Protein AF-A0A3C1WWB1-F1 (afdb_monomer_lite)

Sequence (93 aa):
NEGKLPIVKKYIEVKKVDINATYFAWSPLLMAASKGQFQTLKYLVDHGADINYTHPLTKMNAFHHAAFDGRTDMVKYLASKGADINKKMKGGV

Foldseek 3Di:
DQPCQVVLCCCCVPVVPDQQDDDLQDGQLLVCLLVVNQNNNVVSLVVDHDQARARPQFRDGSLNNNVVVVVVVSNVVSVVSPHPPPGDTDPPD

Secondary structure (DSSP, 8-state):
--TTHHHHHIIIIIT---TT--BTTB-HHHHHHHHT-HHHHHHHHHTT--TT---TTT---HHHHHHHTT-HHHHHHHHHTT--TTPPPTT--

Radius of gyration: 12.65 Å; chains: 1; bounding box: 29×30×31 Å

pLDDT: mean 91.17, std 10.7, range [46.0, 98.44]

Structure (mmCIF, N/CA/C/O backbone):
data_AF-A0A3C1WWB1-F1
#
_entry.id   AF-A0A3C1WWB1-F1
#
loop_
_atom_site.group_PDB
_atom_site.id
_atom_site.type_symbol
_atom_site.label_atom_id
_atom_site.label_alt_id
_atom_site.label_comp_id
_atom_site.label_asym_id
_atom_site.label_entity_id
_atom_site.label_seq_id
_atom_site.pdbx_PDB_ins_code
_atom_site.Cartn_x
_atom_site.Cartn_y
_atom_site.Cartn_z
_atom_site.occupancy
_atom_site.B_iso_or_equiv
_atom_site.auth_seq_id
_atom_site.auth_comp_id
_atom_site.auth_asym_id
_atom_site.auth_atom_id
_atom_site.pdbx_PDB_model_num
ATOM 1 N N . ASN A 1 1 ? 3.237 1.336 20.252 1.00 48.50 1 ASN A N 1
ATOM 2 C CA . ASN A 1 1 ? 3.598 2.681 19.759 1.00 48.50 1 ASN A CA 1
ATOM 3 C C . ASN A 1 1 ? 2.828 2.908 18.461 1.00 48.50 1 ASN A C 1
ATOM 5 O O . ASN A 1 1 ? 3.114 2.225 17.488 1.00 48.50 1 ASN A O 1
ATOM 9 N N . GLU A 1 2 ? 1.784 3.743 18.464 1.00 52.69 2 GLU A N 1
ATOM 10 C CA . GLU A 1 2 ? 0.857 3.921 17.321 1.00 52.69 2 GLU A CA 1
ATOM 11 C C . GLU A 1 2 ? 1.499 4.629 16.111 1.00 52.69 2 GLU A C 1
ATOM 13 O O . GLU A 1 2 ? 0.910 4.705 15.032 1.00 52.69 2 GLU A O 1
ATOM 18 N N . GLY A 1 3 ? 2.735 5.116 16.259 1.00 65.44 3 GLY A N 1
ATOM 19 C CA . GLY A 1 3 ? 3.491 5.730 15.175 1.00 65.44 3 GLY A CA 1
ATOM 20 C C . GLY A 1 3 ? 2.764 6.938 14.581 1.00 65.44 3 GLY A C 1
ATOM 21 O O . GLY A 1 3 ? 2.156 7.734 15.290 1.00 65.44 3 GLY A O 1
ATOM 22 N N . LYS A 1 4 ? 2.825 7.084 13.254 1.00 81.00 4 LYS A N 1
ATOM 23 C CA . LYS A 1 4 ? 2.199 8.202 12.527 1.00 81.00 4 LYS A CA 1
ATOM 24 C C . LYS A 1 4 ? 0.693 8.007 12.269 1.00 81.00 4 LYS A C 1
ATOM 26 O O . LYS A 1 4 ? 0.094 8.840 11.590 1.00 81.00 4 LYS A O 1
ATOM 31 N N . LEU A 1 5 ? 0.075 6.944 12.799 1.00 85.88 5 LEU A N 1
ATOM 32 C CA . LEU A 1 5 ? -1.322 6.585 12.530 1.00 85.88 5 LEU A CA 1
ATOM 33 C C . LEU A 1 5 ? -2.331 7.701 12.873 1.00 85.88 5 LEU A C 1
ATOM 35 O O . LEU A 1 5 ? -3.178 7.973 12.023 1.00 85.88 5 LEU A O 1
ATOM 39 N N . PRO A 1 6 ? -2.258 8.398 14.028 1.00 87.81 6 PRO A N 1
ATOM 40 C CA . PRO A 1 6 ? -3.229 9.452 14.345 1.00 87.81 6 PRO A CA 1
ATOM 41 C C . PRO A 1 6 ? -3.235 10.596 13.322 1.00 87.81 6 PRO A C 1
ATOM 43 O O . PRO A 1 6 ? -4.285 11.142 12.986 1.00 87.81 6 PRO A O 1
ATOM 46 N N . ILE A 1 7 ? -2.061 10.931 12.776 1.00 85.88 7 ILE A N 1
ATOM 47 C CA . ILE A 1 7 ? -1.929 11.948 11.730 1.00 85.88 7 ILE A CA 1
ATOM 48 C C . ILE A 1 7 ? -2.544 11.429 10.427 1.00 85.88 7 ILE A C 1
ATOM 50 O O . ILE A 1 7 ? -3.336 12.137 9.814 1.00 85.88 7 ILE A O 1
ATOM 54 N N . VAL A 1 8 ? -2.238 10.190 10.031 1.00 86.62 8 VAL A N 1
ATOM 55 C CA . VAL A 1 8 ? -2.798 9.572 8.815 1.00 86.62 8 VAL A CA 1
ATOM 56 C C . VAL A 1 8 ? -4.330 9.576 8.847 1.00 86.62 8 VAL A C 1
ATOM 58 O O . VAL A 1 8 ? -4.944 10.069 7.902 1.00 86.62 8 VAL A O 1
ATOM 61 N N . LYS A 1 9 ? -4.937 9.146 9.963 1.00 88.94 9 LYS A N 1
ATOM 62 C CA . LYS A 1 9 ? -6.396 9.190 10.166 1.00 88.94 9 LYS A CA 1
ATOM 63 C C . LYS A 1 9 ? -6.955 10.596 9.973 1.00 88.94 9 LYS A C 1
ATOM 65 O O . LYS A 1 9 ? -7.853 10.801 9.166 1.00 88.94 9 LYS A O 1
ATOM 70 N N . LYS A 1 10 ? -6.362 11.593 10.643 1.00 88.44 10 LYS A N 1
ATOM 71 C CA . LYS A 1 10 ? -6.799 12.994 10.549 1.00 88.44 10 LYS A CA 1
ATOM 72 C C . LYS A 1 10 ? -6.809 13.506 9.105 1.00 88.44 10 LYS A C 1
ATOM 74 O O . LYS A 1 10 ? -7.753 14.186 8.712 1.00 88.44 10 LYS A O 1
ATOM 79 N N . TYR A 1 11 ? -5.778 13.224 8.313 1.00 85.88 11 TYR A N 1
ATOM 80 C CA . TYR A 1 11 ? -5.709 13.737 6.941 1.00 85.88 11 TYR A CA 1
ATOM 81 C C . TYR A 1 11 ? -6.649 12.999 5.977 1.00 85.88 11 TYR A C 1
ATOM 83 O O . TYR A 1 11 ? -7.241 13.639 5.110 1.00 85.88 11 TYR A O 1
ATOM 91 N N . ILE A 1 12 ? -6.850 11.695 6.150 1.00 87.19 12 ILE A N 1
ATOM 92 C CA . ILE A 1 12 ? -7.776 10.934 5.303 1.00 87.19 12 ILE A CA 1
ATOM 93 C C . ILE A 1 12 ? -9.231 11.266 5.663 1.00 87.19 12 ILE A C 1
ATOM 95 O O . ILE A 1 12 ? -10.005 11.656 4.796 1.00 87.19 12 ILE A O 1
ATOM 99 N N . GLU A 1 13 ? -9.597 11.202 6.943 1.00 87.06 13 GLU A N 1
ATOM 100 C CA . GLU A 1 13 ? -10.993 11.331 7.385 1.00 87.06 13 GLU A CA 1
ATOM 101 C C . GLU A 1 13 ? -11.479 12.786 7.389 1.00 87.06 13 GLU A C 1
ATOM 103 O O . GLU A 1 13 ? -12.594 13.073 6.956 1.00 87.06 13 GLU A O 1
ATOM 108 N N . VAL A 1 14 ? -10.647 13.729 7.851 1.00 83.50 14 VAL A N 1
ATOM 109 C CA . VAL A 1 14 ? -11.059 15.138 8.005 1.00 83.50 14 VAL A CA 1
ATOM 110 C C . VAL A 1 14 ? -10.714 15.959 6.771 1.00 83.50 14 VAL A C 1
ATOM 112 O O . VAL A 1 14 ? -11.508 16.789 6.330 1.00 83.50 14 VAL A O 1
ATOM 115 N N . LYS A 1 15 ? -9.511 15.770 6.219 1.00 83.19 15 LYS A N 1
ATOM 116 C CA . LYS A 1 15 ? -9.034 16.558 5.072 1.00 83.19 15 LYS A CA 1
ATOM 117 C C . LYS A 1 15 ? -9.368 15.920 3.723 1.00 83.19 15 LYS A C 1
ATOM 119 O O . LYS A 1 15 ? -9.103 16.560 2.710 1.00 83.19 15 LYS A O 1
ATOM 124 N N . LYS A 1 16 ? -9.970 14.721 3.711 1.00 86.69 16 LYS A N 1
ATOM 125 C CA . LYS A 1 16 ? -10.342 13.971 2.500 1.00 86.69 16 LYS A CA 1
ATOM 126 C C . LYS A 1 16 ? -9.179 13.834 1.512 1.00 86.69 16 LYS A C 1
ATOM 128 O O . LYS A 1 16 ? -9.374 13.907 0.302 1.00 86.69 16 LYS A O 1
ATOM 133 N N . VAL A 1 17 ? -7.959 13.687 2.036 1.00 89.62 17 VAL A N 1
ATOM 134 C CA . VAL A 1 17 ? -6.780 13.419 1.206 1.00 89.62 17 VAL A CA 1
ATOM 135 C C . VAL A 1 17 ? -6.956 12.052 0.555 1.00 89.62 17 VAL A C 1
ATOM 137 O O . VAL A 1 17 ? -7.349 11.099 1.226 1.00 89.62 17 VAL A O 1
ATOM 140 N N . ASP A 1 18 ? -6.647 11.961 -0.737 1.00 93.12 18 ASP A N 1
ATOM 141 C CA . ASP A 1 18 ? -6.632 10.687 -1.449 1.00 93.12 18 ASP A CA 1
ATOM 142 C C . ASP A 1 18 ? -5.638 9.723 -0.781 1.00 93.12 18 ASP A C 1
ATOM 144 O O . ASP A 1 18 ? -4.436 9.985 -0.697 1.00 93.12 18 ASP A O 1
ATOM 148 N N . ILE A 1 19 ? -6.158 8.593 -0.298 1.00 94.81 19 ILE A N 1
ATOM 149 C CA . ILE A 1 19 ? -5.396 7.544 0.385 1.00 94.81 19 ILE A CA 1
ATOM 150 C C . ILE A 1 19 ? -4.328 6.904 -0.517 1.00 94.81 19 ILE A C 1
ATOM 152 O O . ILE A 1 19 ? -3.360 6.327 -0.019 1.00 94.81 19 ILE A O 1
ATOM 156 N N . ASN A 1 20 ? -4.481 7.045 -1.836 1.00 96.19 20 ASN A N 1
ATOM 157 C CA . ASN A 1 20 ? -3.561 6.552 -2.852 1.00 96.19 20 ASN A CA 1
ATOM 158 C C . ASN A 1 20 ? -2.621 7.638 -3.395 1.00 96.19 20 ASN A C 1
ATOM 160 O O . ASN A 1 20 ? -1.800 7.341 -4.264 1.00 96.19 20 ASN A O 1
ATOM 164 N N . ALA A 1 21 ? -2.680 8.869 -2.871 1.00 94.19 21 ALA A N 1
ATOM 165 C CA . ALA A 1 21 ? -1.827 9.964 -3.321 1.00 94.19 21 ALA A CA 1
ATOM 166 C C . ALA A 1 21 ? -0.339 9.610 -3.190 1.00 94.19 21 ALA A C 1
ATOM 168 O O . ALA A 1 21 ? 0.152 9.284 -2.110 1.00 94.19 21 ALA A O 1
ATOM 169 N N . THR A 1 22 ? 0.403 9.710 -4.291 1.00 93.94 22 THR A N 1
ATOM 170 C CA . THR A 1 22 ? 1.818 9.326 -4.322 1.00 93.94 22 THR A CA 1
ATOM 171 C C . THR A 1 22 ? 2.747 10.532 -4.245 1.00 93.94 22 THR A C 1
ATOM 173 O O . THR A 1 22 ? 2.487 11.551 -4.882 1.00 93.94 22 THR A O 1
ATOM 176 N N . TYR A 1 23 ? 3.889 10.387 -3.570 1.00 90.88 23 TYR A N 1
ATOM 177 C CA . TYR A 1 23 ?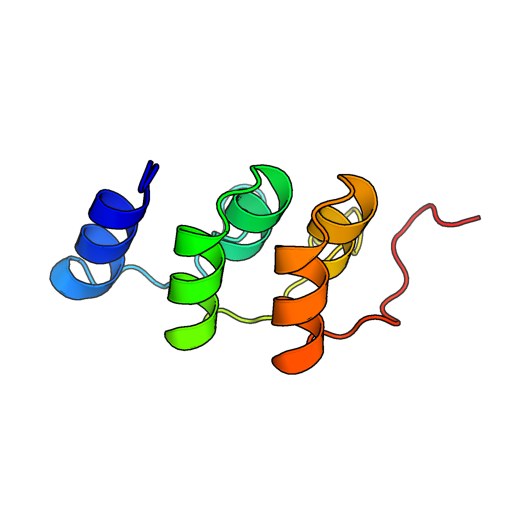 5.003 11.342 -3.615 1.00 90.88 23 TYR A CA 1
ATOM 178 C C . TYR A 1 23 ? 6.248 10.644 -4.160 1.00 90.88 23 TYR A C 1
ATOM 180 O O . TYR A 1 23 ? 6.640 9.613 -3.626 1.00 90.88 23 TYR A O 1
ATOM 188 N N . PHE A 1 24 ? 6.840 11.143 -5.251 1.00 94.19 24 PHE A N 1
ATOM 189 C CA . PHE A 1 24 ? 7.879 10.413 -6.005 1.00 94.19 24 PHE A CA 1
ATOM 190 C C . PHE A 1 24 ? 7.492 8.949 -6.301 1.00 94.19 24 PHE A C 1
ATOM 192 O O . PHE A 1 24 ? 8.315 8.046 -6.201 1.00 94.19 24 PHE A O 1
ATOM 199 N N . ALA A 1 25 ? 6.218 8.712 -6.635 1.00 96.00 25 ALA A N 1
ATOM 200 C CA . ALA A 1 25 ? 5.649 7.381 -6.860 1.00 96.00 25 ALA A CA 1
ATOM 201 C C . ALA A 1 25 ? 5.707 6.414 -5.654 1.00 96.00 25 ALA A C 1
ATOM 203 O O . ALA A 1 25 ? 5.564 5.200 -5.798 1.00 96.00 25 ALA A O 1
ATOM 204 N N . TRP A 1 26 ? 5.870 6.947 -4.444 1.00 96.69 26 TRP A N 1
ATOM 205 C CA . TRP A 1 26 ? 5.621 6.223 -3.205 1.00 96.69 26 TRP A CA 1
ATOM 206 C C . TRP A 1 26 ? 4.207 6.509 -2.720 1.00 96.69 26 TRP A C 1
ATOM 208 O O . TRP A 1 26 ? 3.891 7.648 -2.372 1.00 96.69 26 TRP A O 1
ATOM 218 N N . SER A 1 27 ? 3.362 5.476 -2.677 1.00 97.25 27 SER A N 1
ATOM 219 C CA . SER A 1 27 ? 2.063 5.564 -2.007 1.00 97.25 27 SER A CA 1
ATOM 220 C C . SER A 1 27 ? 2.235 5.502 -0.481 1.00 97.25 27 SER A C 1
ATOM 222 O O . SER A 1 27 ? 3.256 4.993 0.012 1.00 97.25 27 SER A O 1
ATOM 224 N N . PRO A 1 28 ? 1.237 5.953 0.303 1.00 96.69 28 PRO A N 1
ATOM 225 C CA . PRO A 1 28 ? 1.260 5.822 1.756 1.00 96.69 28 PRO A CA 1
ATOM 226 C C . PRO A 1 28 ? 1.434 4.364 2.191 1.00 96.69 28 PRO A C 1
ATOM 228 O O . PRO A 1 28 ? 2.139 4.088 3.163 1.00 96.69 28 PRO A O 1
ATOM 231 N N . LEU A 1 29 ? 0.855 3.428 1.431 1.00 97.81 29 LEU A N 1
ATOM 232 C CA . LEU A 1 29 ? 0.965 2.000 1.690 1.00 97.81 29 LEU A CA 1
ATOM 233 C C . LEU A 1 29 ? 2.401 1.484 1.501 1.00 97.81 29 LEU A C 1
ATOM 235 O O . LEU A 1 29 ? 2.906 0.789 2.384 1.00 97.81 29 LEU A O 1
ATOM 239 N N . LEU A 1 30 ? 3.090 1.863 0.413 1.00 97.25 30 LEU A N 1
ATOM 240 C CA . LEU A 1 30 ? 4.500 1.489 0.209 1.00 97.25 30 LEU A CA 1
ATOM 241 C C . LEU A 1 30 ? 5.396 2.055 1.315 1.00 97.25 30 LEU A C 1
ATOM 243 O O . LEU A 1 30 ? 6.258 1.351 1.843 1.00 97.25 30 LEU A O 1
ATOM 247 N N 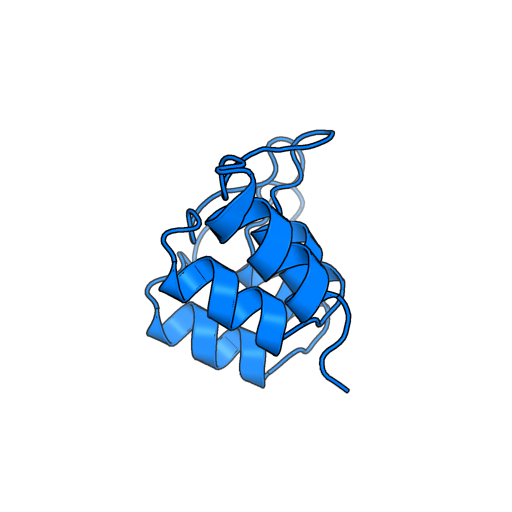. MET A 1 31 ? 5.161 3.307 1.718 1.00 96.00 31 MET A N 1
ATOM 248 C CA . MET A 1 31 ? 5.910 3.942 2.805 1.00 96.00 31 MET A CA 1
ATOM 249 C C . MET A 1 31 ? 5.693 3.228 4.140 1.00 96.00 31 MET A C 1
ATOM 251 O O . MET A 1 31 ? 6.660 2.944 4.849 1.00 96.00 31 MET A O 1
ATOM 255 N N . ALA A 1 32 ? 4.445 2.901 4.489 1.00 96.44 32 ALA A N 1
ATOM 256 C CA . ALA A 1 32 ? 4.136 2.161 5.709 1.00 96.44 32 ALA A CA 1
ATOM 257 C C . ALA A 1 32 ? 4.789 0.771 5.694 1.00 96.44 32 ALA A C 1
ATOM 259 O O . ALA A 1 32 ? 5.385 0.365 6.696 1.00 96.44 32 ALA A O 1
ATOM 260 N N . ALA A 1 33 ? 4.741 0.090 4.543 1.00 97.00 33 ALA A N 1
ATOM 261 C CA . ALA A 1 33 ? 5.359 -1.211 4.322 1.00 97.00 33 ALA A CA 1
ATOM 262 C C . ALA A 1 33 ? 6.880 -1.190 4.477 1.00 97.00 33 ALA A C 1
ATOM 264 O O . ALA A 1 33 ? 7.402 -2.070 5.150 1.00 97.00 33 ALA A O 1
ATOM 265 N N . SER A 1 34 ? 7.567 -0.181 3.925 1.00 95.31 34 SER A N 1
ATOM 266 C CA . SER A 1 34 ? 9.026 0.012 4.016 1.00 95.31 34 SER A CA 1
ATOM 267 C C . SER A 1 34 ? 9.498 0.537 5.380 1.00 95.31 34 SER A C 1
ATOM 269 O O . SER A 1 34 ? 10.642 0.305 5.770 1.00 95.31 34 SER A O 1
ATOM 271 N N . LYS A 1 35 ? 8.631 1.202 6.154 1.00 94.75 35 LYS A N 1
ATOM 272 C CA . LYS A 1 35 ? 8.961 1.708 7.501 1.00 94.75 35 LYS A CA 1
ATOM 273 C C . LYS A 1 35 ? 8.483 0.819 8.650 1.00 94.75 35 LYS A C 1
ATOM 275 O O . LYS A 1 35 ? 8.704 1.167 9.806 1.00 94.75 35 LYS A O 1
ATOM 280 N N . GLY A 1 36 ? 7.817 -0.293 8.357 1.00 95.25 36 GLY A N 1
ATOM 281 C CA . GLY A 1 36 ? 7.386 -1.274 9.355 1.00 95.25 36 GLY A CA 1
ATOM 282 C C . GLY A 1 36 ? 6.221 -0.813 10.210 1.00 95.25 36 GLY A C 1
ATOM 283 O O . GLY A 1 36 ? 6.027 -1.282 11.327 1.00 95.25 36 GLY A O 1
ATOM 284 N N . GLN A 1 37 ? 5.443 0.136 9.697 1.00 95.94 37 GLN A N 1
ATOM 285 C CA . GLN A 1 37 ? 4.346 0.749 10.428 1.00 95.94 37 GLN A CA 1
ATOM 286 C C . GLN A 1 37 ? 3.090 -0.105 10.279 1.00 95.94 37 GLN A C 1
ATOM 288 O O . GLN A 1 37 ? 2.163 0.272 9.566 1.00 95.94 37 GLN A O 1
ATOM 293 N N . PHE A 1 38 ? 3.062 -1.270 10.932 1.00 96.25 38 PHE A N 1
ATOM 294 C CA . PHE A 1 38 ? 2.006 -2.264 10.718 1.00 96.25 38 PHE A CA 1
ATOM 295 C C . PHE A 1 38 ? 0.593 -1.717 10.968 1.00 96.25 38 PHE A C 1
ATOM 297 O O . PHE A 1 38 ? -0.293 -1.922 10.145 1.00 96.25 38 PHE A O 1
ATOM 304 N N . GLN A 1 39 ? 0.388 -0.955 12.047 1.00 96.50 39 GLN A N 1
ATOM 305 C CA . GLN A 1 39 ? -0.928 -0.379 12.355 1.00 96.50 39 GLN A CA 1
ATOM 306 C C . GLN A 1 39 ? -1.377 0.648 11.303 1.00 96.50 39 GLN A C 1
ATOM 308 O O . GLN A 1 39 ? -2.539 0.653 10.901 1.00 96.50 39 GLN A O 1
ATOM 313 N N . THR A 1 40 ? -0.450 1.467 10.795 1.00 96.38 40 THR A N 1
ATOM 314 C CA . THR A 1 40 ? -0.709 2.376 9.668 1.00 96.38 40 THR A CA 1
ATOM 315 C C . THR A 1 40 ? -1.036 1.601 8.396 1.00 96.38 40 THR A C 1
ATOM 317 O O . THR A 1 40 ? -2.009 1.926 7.727 1.00 96.38 40 THR A O 1
ATOM 320 N N . LEU A 1 41 ? -0.266 0.557 8.076 1.00 97.38 41 LEU A N 1
ATOM 321 C CA . LEU A 1 41 ? -0.503 -0.290 6.908 1.00 97.38 41 LEU A CA 1
ATOM 322 C C . LEU A 1 41 ? -1.894 -0.930 6.957 1.00 97.38 41 LEU A C 1
ATOM 324 O O . LEU A 1 41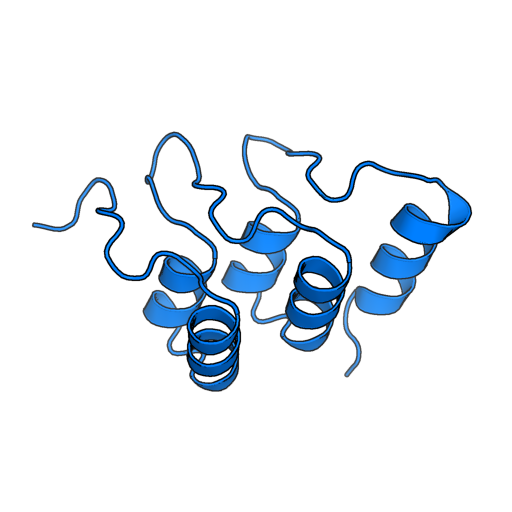 ? -2.635 -0.843 5.982 1.00 97.38 41 LEU A O 1
ATOM 328 N N . LYS A 1 42 ? -2.260 -1.528 8.097 1.00 97.44 42 LYS A N 1
ATOM 329 C CA . LYS A 1 42 ? -3.569 -2.155 8.295 1.00 97.44 42 LYS A CA 1
ATOM 330 C C . LYS A 1 42 ? -4.696 -1.147 8.095 1.00 97.44 42 LYS A C 1
ATOM 332 O O . LYS A 1 42 ? -5.643 -1.430 7.373 1.00 97.44 42 LYS A O 1
ATOM 337 N N . TYR A 1 43 ? -4.573 0.036 8.698 1.00 96.69 43 TYR A N 1
ATOM 338 C CA . TYR A 1 43 ? -5.550 1.102 8.508 1.00 96.69 43 TYR A CA 1
ATOM 339 C C . TYR A 1 43 ? -5.689 1.478 7.029 1.00 96.69 43 TYR A C 1
ATOM 341 O O . TYR A 1 43 ? -6.804 1.499 6.524 1.00 96.69 43 TYR A O 1
ATOM 349 N N . LEU A 1 44 ? -4.578 1.709 6.323 1.00 97.50 44 LEU A N 1
ATOM 350 C CA . LEU A 1 44 ? -4.603 2.095 4.912 1.00 97.50 44 LEU A CA 1
ATOM 351 C C . LEU A 1 44 ? -5.304 1.045 4.036 1.00 97.50 44 LEU A C 1
ATOM 353 O O . LEU A 1 44 ? -6.185 1.394 3.256 1.00 97.50 44 LEU A O 1
ATOM 357 N N . VAL A 1 45 ? -4.956 -0.236 4.196 1.00 97.88 45 VAL A N 1
ATOM 358 C CA . VAL A 1 45 ? -5.575 -1.339 3.438 1.00 97.88 45 VAL A CA 1
ATOM 359 C C . VAL A 1 45 ? -7.063 -1.466 3.761 1.00 97.88 45 VAL A C 1
ATOM 361 O O . VAL A 1 45 ? -7.881 -1.558 2.850 1.00 97.88 45 VAL A O 1
ATOM 364 N N . ASP A 1 46 ? -7.436 -1.418 5.042 1.00 96.44 46 ASP A N 1
ATOM 365 C CA . ASP A 1 46 ? -8.838 -1.529 5.461 1.00 96.44 46 ASP A CA 1
ATOM 366 C C . ASP A 1 46 ? -9.696 -0.321 5.007 1.00 96.44 46 ASP A C 1
ATOM 368 O O . ASP A 1 46 ? -10.920 -0.419 5.017 1.00 96.44 46 ASP A O 1
ATOM 372 N N . HIS A 1 47 ? -9.076 0.789 4.579 1.00 95.75 47 HIS A N 1
ATOM 373 C CA . HIS A 1 47 ? -9.747 2.007 4.092 1.00 95.75 47 HIS A CA 1
ATOM 374 C C . HIS A 1 47 ? -9.565 2.242 2.581 1.00 95.75 47 HIS A C 1
ATOM 376 O O . HIS A 1 47 ? -9.768 3.354 2.096 1.00 95.75 47 HIS A O 1
ATOM 382 N N . GLY A 1 48 ? -9.209 1.200 1.822 1.00 95.81 48 GLY A N 1
ATOM 383 C CA . GLY A 1 48 ? -9.235 1.240 0.357 1.00 95.81 48 GLY A CA 1
ATOM 384 C C . GLY A 1 48 ? -7.953 1.730 -0.315 1.00 95.81 48 GLY A C 1
ATOM 385 O O . GLY A 1 48 ? -7.993 2.119 -1.483 1.00 95.81 48 GLY A O 1
ATOM 386 N N . ALA A 1 49 ? -6.811 1.706 0.379 1.00 97.75 49 ALA A N 1
ATOM 387 C CA . ALA A 1 49 ? -5.529 1.833 -0.304 1.00 97.75 49 ALA A CA 1
ATOM 388 C C . ALA A 1 49 ? -5.356 0.696 -1.328 1.00 97.75 49 ALA A C 1
ATOM 390 O O . ALA A 1 49 ? -5.653 -0.463 -1.029 1.00 97.75 49 ALA A O 1
ATOM 391 N N . ASP A 1 50 ? -4.837 1.016 -2.512 1.00 98.00 50 ASP A N 1
ATOM 392 C CA . ASP A 1 50 ? -4.533 0.036 -3.551 1.00 98.00 50 ASP A CA 1
ATOM 393 C C . ASP A 1 50 ? -3.403 -0.888 -3.080 1.00 98.00 50 ASP A C 1
ATOM 395 O O . ASP A 1 50 ? -2.216 -0.543 -3.103 1.00 98.00 50 ASP A O 1
ATOM 399 N N . ILE A 1 51 ? -3.792 -2.088 -2.644 1.00 97.88 51 ILE A N 1
ATOM 400 C CA . ILE A 1 51 ? -2.883 -3.107 -2.117 1.00 97.88 51 ILE A CA 1
ATOM 401 C C . ILE A 1 51 ? -1.863 -3.592 -3.156 1.00 97.88 51 ILE A C 1
ATOM 403 O O . ILE A 1 51 ? -0.776 -4.049 -2.791 1.00 97.88 51 ILE A O 1
ATOM 407 N N . ASN A 1 52 ? -2.194 -3.457 -4.442 1.00 97.00 52 ASN A N 1
ATOM 408 C CA . ASN A 1 52 ? -1.399 -3.940 -5.564 1.00 97.00 52 ASN A CA 1
ATOM 409 C C . ASN A 1 52 ? -0.651 -2.825 -6.297 1.00 97.00 52 ASN A C 1
ATOM 411 O O . ASN A 1 52 ? 0.041 -3.108 -7.281 1.00 97.00 52 ASN A O 1
ATOM 415 N N . TYR A 1 53 ? -0.704 -1.590 -5.789 1.00 97.25 53 TYR A N 1
ATOM 416 C CA . TYR A 1 53 ? 0.127 -0.507 -6.288 1.00 97.25 53 TYR A CA 1
ATOM 417 C C . TYR A 1 53 ? 1.609 -0.903 -6.242 1.00 97.25 53 TYR A C 1
ATOM 419 O O . TYR A 1 53 ? 2.130 -1.352 -5.216 1.00 97.25 53 TYR A O 1
ATOM 427 N N . THR A 1 54 ? 2.310 -0.698 -7.356 1.00 95.75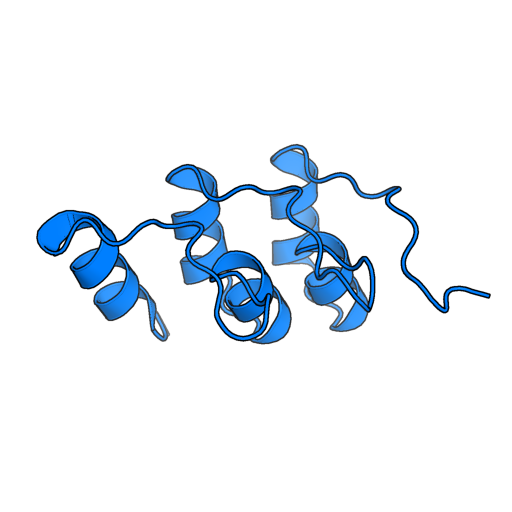 54 THR A N 1
ATOM 428 C CA . THR A 1 54 ? 3.750 -0.954 -7.469 1.00 95.75 54 THR A CA 1
ATOM 429 C C . THR A 1 54 ? 4.512 0.330 -7.735 1.00 95.75 54 THR A C 1
ATOM 431 O O . THR A 1 54 ? 4.117 1.107 -8.606 1.00 95.75 54 THR A O 1
ATOM 434 N N . HIS A 1 55 ? 5.671 0.493 -7.100 1.00 95.19 55 HIS A N 1
ATOM 435 C CA . HIS A 1 55 ? 6.582 1.575 -7.449 1.00 95.19 55 HIS A CA 1
ATOM 436 C C . HIS A 1 55 ? 7.041 1.424 -8.920 1.00 95.19 55 HIS A C 1
ATOM 438 O O . HIS A 1 55 ? 7.572 0.371 -9.291 1.00 95.19 55 HIS A O 1
ATOM 444 N N . PRO A 1 56 ? 6.906 2.448 -9.784 1.00 94.00 56 PRO A N 1
ATOM 445 C CA . PRO A 1 56 ? 7.130 2.327 -11.227 1.00 94.00 56 PRO A CA 1
ATOM 446 C C . PRO A 1 56 ? 8.528 1.848 -11.633 1.00 94.00 56 PRO A C 1
ATOM 448 O O . PRO A 1 56 ? 8.642 1.132 -12.631 1.00 94.00 56 PRO A O 1
ATOM 451 N N . LEU A 1 57 ? 9.568 2.222 -10.875 1.00 91.75 57 LEU A N 1
ATOM 452 C CA . LEU A 1 57 ? 10.963 1.853 -11.163 1.00 91.75 57 LEU A CA 1
ATOM 453 C C . LEU A 1 57 ? 11.338 0.445 -10.683 1.00 91.75 57 LEU A C 1
ATOM 455 O O . LEU A 1 57 ? 11.842 -0.351 -11.471 1.00 91.75 57 LEU A O 1
ATOM 459 N N . THR A 1 58 ? 11.100 0.136 -9.406 1.00 91.88 58 THR A N 1
ATOM 460 C CA . THR A 1 58 ? 11.488 -1.140 -8.784 1.00 91.88 58 THR A CA 1
ATOM 461 C C . THR A 1 58 ? 10.476 -2.250 -9.045 1.00 91.88 58 THR A C 1
ATOM 463 O O . THR A 1 58 ? 10.805 -3.418 -8.880 1.00 91.88 58 THR A O 1
ATOM 466 N N . LYS A 1 59 ? 9.245 -1.907 -9.448 1.00 93.50 59 LYS A N 1
ATOM 467 C CA . LYS A 1 59 ? 8.097 -2.821 -9.570 1.00 93.50 59 LYS A CA 1
ATOM 468 C C . LYS A 1 59 ? 7.720 -3.531 -8.259 1.00 93.50 59 LYS A C 1
ATOM 470 O O . LYS A 1 59 ? 6.976 -4.503 -8.285 1.00 93.50 59 LYS A O 1
ATOM 475 N N . MET A 1 60 ? 8.183 -3.021 -7.116 1.00 95.25 60 MET A N 1
ATOM 476 C CA . MET A 1 60 ? 7.848 -3.550 -5.791 1.00 95.25 60 MET A CA 1
ATOM 477 C C . MET A 1 60 ? 6.499 -3.005 -5.309 1.00 95.25 60 MET A C 1
ATOM 479 O O . MET A 1 60 ? 6.235 -1.808 -5.436 1.00 95.25 60 MET A O 1
ATOM 483 N N . ASN A 1 61 ? 5.669 -3.877 -4.733 1.00 96.62 61 ASN A N 1
ATOM 484 C CA . ASN A 1 61 ? 4.467 -3.508 -3.974 1.00 96.62 61 ASN A CA 1
ATOM 485 C C . ASN A 1 61 ? 4.734 -3.565 -2.454 1.00 96.62 61 ASN A C 1
ATOM 487 O O . ASN A 1 61 ? 5.852 -3.835 -2.005 1.00 96.62 61 ASN A O 1
ATOM 491 N N . ALA A 1 62 ? 3.695 -3.336 -1.649 1.00 97.69 62 ALA A N 1
ATOM 492 C CA . ALA A 1 62 ? 3.788 -3.370 -0.190 1.00 97.69 62 ALA A CA 1
ATOM 493 C C . ALA A 1 62 ? 4.280 -4.724 0.353 1.00 97.69 62 ALA A C 1
ATOM 495 O O . ALA A 1 62 ? 5.059 -4.758 1.307 1.00 97.69 62 ALA A O 1
ATOM 496 N N . PHE A 1 63 ? 3.868 -5.833 -0.274 1.00 97.69 63 PHE A N 1
ATOM 497 C CA . PHE A 1 63 ? 4.293 -7.177 0.116 1.00 97.69 63 PHE A CA 1
ATOM 498 C C . PHE A 1 63 ? 5.804 -7.348 -0.059 1.00 97.69 63 PHE A C 1
ATOM 500 O O . PHE A 1 63 ? 6.473 -7.774 0.877 1.00 97.69 63 PHE A O 1
ATOM 507 N N . HIS A 1 64 ? 6.359 -6.924 -1.200 1.00 95.94 64 HIS A N 1
ATOM 508 C CA . HIS A 1 64 ? 7.801 -6.989 -1.462 1.00 95.94 64 HIS A CA 1
ATOM 509 C C . HIS A 1 64 ? 8.622 -6.227 -0.418 1.00 95.94 64 HIS A C 1
ATOM 511 O O . HIS A 1 64 ? 9.614 -6.750 0.078 1.00 95.94 64 HIS A O 1
ATOM 517 N N . HIS A 1 65 ? 8.203 -5.012 -0.048 1.00 95.88 65 HIS A N 1
ATOM 518 C CA . HIS A 1 65 ? 8.893 -4.236 0.988 1.00 95.88 65 HIS A CA 1
ATOM 519 C C . HIS A 1 65 ? 8.820 -4.902 2.367 1.00 95.88 65 HIS A C 1
ATOM 521 O O . HIS A 1 65 ? 9.819 -4.945 3.080 1.00 95.88 65 HIS A O 1
ATOM 527 N N . ALA A 1 66 ? 7.655 -5.437 2.745 1.00 97.19 66 ALA A N 1
ATOM 528 C CA . ALA A 1 66 ? 7.498 -6.148 4.009 1.00 97.19 66 ALA A CA 1
ATOM 529 C C . ALA A 1 66 ? 8.334 -7.439 4.052 1.00 97.19 66 ALA A C 1
ATOM 531 O O . ALA A 1 66 ? 8.945 -7.731 5.078 1.00 97.19 66 ALA A O 1
ATOM 532 N N . ALA A 1 67 ? 8.377 -8.188 2.947 1.00 96.06 67 ALA A N 1
ATOM 533 C CA . ALA A 1 67 ? 9.130 -9.433 2.832 1.00 96.06 67 ALA A CA 1
ATOM 534 C C . ALA A 1 67 ? 10.646 -9.193 2.850 1.00 96.06 67 ALA A C 1
ATOM 536 O O . ALA A 1 67 ? 11.351 -9.877 3.588 1.00 96.06 67 ALA A O 1
ATOM 537 N N . PHE A 1 68 ? 11.132 -8.192 2.106 1.00 94.19 68 PHE A N 1
ATOM 538 C CA . PHE A 1 68 ? 12.551 -7.825 2.067 1.00 94.19 68 PHE A CA 1
ATOM 539 C C . PHE A 1 68 ? 13.097 -7.454 3.455 1.00 94.19 68 PHE A C 1
ATOM 541 O O . PHE A 1 68 ? 14.183 -7.887 3.825 1.00 94.19 68 PHE A O 1
ATOM 548 N N . ASP A 1 69 ? 12.312 -6.724 4.254 1.00 94.06 69 ASP A N 1
ATOM 549 C CA . ASP A 1 69 ? 12.683 -6.316 5.617 1.00 94.06 69 ASP A CA 1
ATOM 550 C C . ASP A 1 69 ? 12.350 -7.379 6.696 1.00 94.06 69 ASP A C 1
ATOM 552 O O . ASP A 1 69 ? 12.468 -7.098 7.890 1.00 94.06 69 ASP A O 1
ATOM 556 N N . GLY A 1 70 ? 11.874 -8.578 6.325 1.00 94.94 70 GLY A N 1
ATOM 557 C CA . GLY A 1 70 ? 11.554 -9.657 7.276 1.00 94.94 70 GLY A CA 1
ATOM 558 C C . GLY A 1 70 ? 10.344 -9.389 8.187 1.00 94.94 70 GLY A C 1
ATOM 559 O O . GLY A 1 70 ? 10.245 -9.935 9.286 1.00 94.94 70 GLY A O 1
ATOM 560 N N . ARG A 1 71 ? 9.403 -8.536 7.766 1.00 96.50 71 ARG A N 1
ATOM 561 C CA . ARG A 1 71 ? 8.246 -8.109 8.575 1.00 96.50 71 ARG A CA 1
ATOM 562 C C . ARG A 1 71 ? 7.096 -9.107 8.494 1.00 96.50 71 ARG A C 1
ATOM 564 O O . ARG A 1 71 ? 6.074 -8.853 7.857 1.00 96.50 71 ARG A O 1
ATOM 571 N N . THR A 1 72 ? 7.262 -10.241 9.168 1.00 97.12 72 THR A N 1
ATOM 572 C CA . THR A 1 72 ? 6.380 -11.417 9.082 1.00 97.12 72 THR A CA 1
ATOM 573 C C . THR A 1 72 ? 4.891 -11.110 9.279 1.00 97.12 72 THR A C 1
ATOM 575 O O . THR A 1 72 ? 4.067 -11.601 8.509 1.00 97.12 72 THR A O 1
ATOM 578 N N . ASP A 1 73 ? 4.518 -10.279 10.256 1.00 97.94 73 ASP A N 1
ATOM 579 C CA . ASP A 1 73 ? 3.104 -9.949 10.506 1.00 97.94 73 ASP A CA 1
ATOM 580 C C . ASP A 1 73 ? 2.482 -9.145 9.358 1.00 97.94 73 ASP A C 1
ATOM 582 O O . ASP A 1 73 ? 1.335 -9.373 8.972 1.00 97.94 73 ASP A O 1
ATOM 586 N N . MET A 1 74 ? 3.265 -8.248 8.755 1.00 98.12 74 MET A N 1
ATOM 587 C CA . MET A 1 74 ? 2.842 -7.456 7.600 1.00 98.12 74 MET A CA 1
ATOM 588 C C . MET A 1 74 ? 2.713 -8.333 6.356 1.00 98.12 74 MET A C 1
ATOM 590 O O . MET A 1 74 ? 1.737 -8.201 5.626 1.00 98.12 74 MET A O 1
ATOM 594 N N . VAL A 1 75 ? 3.654 -9.259 6.145 1.00 97.94 75 VAL A N 1
ATOM 595 C CA . VAL A 1 75 ? 3.611 -10.248 5.055 1.00 97.94 75 VAL A CA 1
ATOM 596 C C . VAL A 1 75 ? 2.345 -11.099 5.152 1.00 97.94 75 VAL A C 1
ATOM 598 O O . VAL A 1 75 ? 1.592 -11.190 4.183 1.00 97.94 75 VAL A O 1
ATOM 601 N N . LYS A 1 76 ? 2.067 -11.667 6.333 1.00 98.06 76 LYS A N 1
ATOM 602 C CA . LYS A 1 76 ? 0.866 -12.481 6.583 1.00 98.06 76 LYS A CA 1
ATOM 603 C C . LYS A 1 76 ? -0.418 -11.691 6.336 1.00 98.06 76 LYS A C 1
ATOM 605 O O . LYS A 1 76 ? -1.328 -12.194 5.684 1.00 98.06 76 LYS A O 1
ATOM 610 N N . TYR A 1 77 ? -0.488 -10.459 6.838 1.00 98.44 77 TYR A N 1
ATOM 611 C CA . TYR A 1 77 ? -1.658 -9.602 6.657 1.00 98.44 77 TYR A CA 1
ATOM 612 C C . TYR A 1 77 ? -1.870 -9.194 5.191 1.00 98.44 77 TYR A C 1
ATOM 614 O O . TYR A 1 77 ? -2.986 -9.260 4.691 1.00 98.44 77 TYR A O 1
ATOM 622 N N . LEU A 1 78 ? -0.817 -8.796 4.474 1.00 98.19 78 LEU A N 1
ATOM 623 C CA . LEU A 1 78 ? -0.930 -8.414 3.064 1.00 98.19 78 LEU A CA 1
ATOM 624 C C . LEU A 1 78 ? -1.348 -9.603 2.189 1.00 98.19 78 LEU A C 1
ATOM 626 O O . LEU A 1 78 ? -2.224 -9.453 1.339 1.00 98.19 78 LEU A O 1
ATOM 630 N N . ALA A 1 79 ? -0.787 -10.790 2.438 1.00 97.00 79 ALA A N 1
ATOM 631 C CA . ALA A 1 79 ? -1.189 -12.014 1.748 1.00 97.00 79 ALA A CA 1
ATOM 632 C C . ALA A 1 79 ? -2.667 -12.357 2.007 1.00 97.00 79 ALA A C 1
ATOM 634 O O 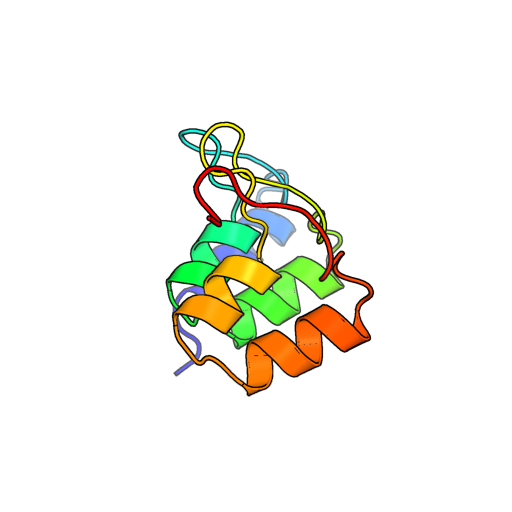. ALA A 1 79 ? -3.398 -12.665 1.068 1.00 97.00 79 ALA A O 1
ATOM 635 N N . SER A 1 80 ? -3.143 -12.232 3.253 1.00 97.88 80 SER A N 1
ATOM 636 C CA . SER A 1 80 ? -4.552 -12.499 3.583 1.00 97.88 80 SER A CA 1
ATOM 637 C C . SER A 1 80 ? -5.529 -11.467 3.012 1.00 97.88 80 SER A C 1
ATOM 639 O O . SER A 1 80 ? -6.722 -11.744 2.907 1.00 97.88 80 SER A O 1
ATOM 641 N N . LYS A 1 81 ? -5.035 -10.290 2.614 1.00 98.00 81 LYS A N 1
ATOM 642 C CA . LYS A 1 81 ? -5.811 -9.219 1.975 1.00 98.00 81 LYS A CA 1
ATOM 643 C C . LYS A 1 81 ? -5.740 -9.231 0.444 1.00 98.00 81 LYS A C 1
ATOM 645 O O . LYS A 1 81 ? -6.293 -8.334 -0.183 1.00 98.00 81 LYS A O 1
ATOM 650 N N . GLY A 1 82 ? -5.105 -10.240 -0.157 1.00 95.38 82 GLY A N 1
ATOM 651 C CA . GLY A 1 82 ? -5.062 -10.409 -1.613 1.00 95.38 82 GLY A CA 1
ATOM 652 C C . GLY A 1 82 ? -3.992 -9.575 -2.320 1.00 95.38 82 GLY A C 1
ATOM 653 O O . GLY A 1 82 ? -4.163 -9.233 -3.491 1.00 95.38 82 GLY A O 1
ATOM 654 N N . ALA A 1 83 ? -2.895 -9.235 -1.633 1.00 96.56 83 ALA A N 1
ATOM 655 C CA . ALA A 1 83 ? -1.725 -8.667 -2.297 1.00 96.56 83 ALA A CA 1
ATOM 656 C C . ALA A 1 83 ? -1.160 -9.652 -3.338 1.00 96.56 83 ALA A C 1
ATOM 658 O O . ALA A 1 83 ? -1.026 -10.845 -3.065 1.00 96.56 83 ALA A O 1
ATOM 659 N N . ASP A 1 84 ? -0.775 -9.153 -4.511 1.00 93.56 84 ASP A N 1
ATOM 660 C CA . ASP A 1 84 ? -0.097 -9.928 -5.549 1.00 93.56 84 ASP A CA 1
ATOM 661 C C . ASP A 1 84 ? 1.335 -10.252 -5.099 1.00 93.56 84 ASP A C 1
ATOM 663 O O . ASP A 1 84 ? 2.261 -9.441 -5.215 1.00 93.56 84 ASP A O 1
ATOM 667 N N . ILE A 1 85 ? 1.501 -11.454 -4.550 1.00 91.19 85 ILE A N 1
ATOM 668 C CA . ILE A 1 85 ? 2.778 -11.972 -4.048 1.00 91.19 85 ILE A CA 1
ATOM 669 C C . ILE A 1 85 ? 3.717 -12.444 -5.165 1.00 91.19 85 ILE A C 1
ATOM 671 O O . ILE A 1 85 ? 4.898 -12.653 -4.915 1.00 91.19 85 ILE A O 1
ATOM 675 N N . ASN A 1 86 ? 3.203 -12.615 -6.388 1.00 85.50 86 ASN A N 1
ATOM 676 C CA . ASN A 1 86 ? 3.951 -13.149 -7.529 1.00 85.50 86 ASN A CA 1
ATOM 677 C C . ASN A 1 86 ? 4.413 -12.045 -8.490 1.00 85.50 86 ASN A C 1
ATOM 679 O O . ASN A 1 86 ? 4.999 -12.328 -9.542 1.00 85.50 86 ASN A O 1
ATOM 683 N N . LYS A 1 87 ? 4.147 -10.775 -8.161 1.00 83.50 87 LYS A N 1
ATOM 684 C CA . LYS A 1 87 ? 4.550 -9.646 -8.994 1.00 83.50 87 LYS A CA 1
ATOM 685 C C . LYS A 1 87 ? 6.071 -9.589 -9.104 1.00 83.50 87 LYS A C 1
ATOM 687 O O . LYS A 1 87 ? 6.769 -9.444 -8.114 1.00 83.50 87 LYS A O 1
ATOM 692 N N . LYS A 1 88 ? 6.608 -9.649 -10.320 1.00 81.31 88 LYS A N 1
ATOM 693 C CA . LYS A 1 88 ? 8.061 -9.576 -10.520 1.00 81.31 88 LYS A CA 1
ATOM 694 C C . LYS A 1 88 ? 8.583 -8.165 -10.240 1.00 81.31 88 LYS A C 1
ATOM 696 O O . LYS A 1 88 ? 8.152 -7.208 -10.888 1.00 81.31 88 LYS A O 1
ATOM 701 N N . MET A 1 89 ? 9.551 -8.049 -9.330 1.00 80.44 89 MET A N 1
ATOM 702 C CA . MET A 1 89 ? 10.325 -6.821 -9.149 1.00 80.44 89 MET A CA 1
ATOM 703 C C . MET A 1 89 ? 11.430 -6.689 -10.210 1.00 80.44 89 MET A C 1
ATOM 705 O O . MET A 1 89 ? 11.952 -7.681 -10.719 1.00 80.44 89 MET A O 1
ATOM 709 N N . LYS A 1 90 ? 11.815 -5.455 -10.547 1.00 74.31 90 LYS A N 1
ATOM 710 C CA . LYS A 1 90 ? 12.941 -5.177 -11.446 1.00 74.31 90 LYS A CA 1
ATOM 711 C C . LYS A 1 90 ? 14.246 -5.410 -10.679 1.00 74.31 90 LYS A C 1
ATOM 713 O O . LYS A 1 90 ? 14.511 -4.699 -9.715 1.00 74.31 90 LYS A O 1
ATOM 718 N N . GLY A 1 91 ? 15.046 -6.384 -11.113 1.00 64.44 91 GLY A N 1
ATOM 719 C CA . GLY A 1 91 ? 16.327 -6.737 -10.485 1.00 64.44 91 GLY A CA 1
ATOM 720 C C . GLY A 1 91 ? 16.312 -8.015 -9.642 1.00 64.44 91 GLY A C 1
ATOM 721 O O . GLY A 1 91 ? 17.338 -8.344 -9.058 1.00 64.44 91 GLY A O 1
ATOM 722 N N . GLY A 1 92 ? 15.190 -8.745 -9.593 1.00 58.00 92 GLY A N 1
ATOM 723 C CA . G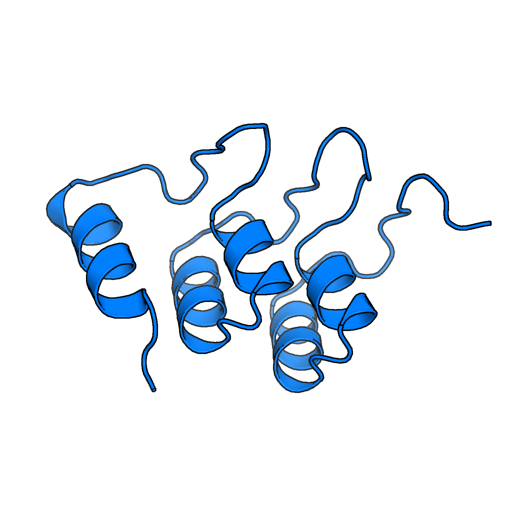LY A 1 92 ? 15.234 -10.162 -9.232 1.00 58.00 92 GLY A CA 1
ATOM 724 C C . GLY A 1 92 ? 15.938 -10.915 -10.357 1.00 58.00 92 GLY A C 1
ATOM 725 O O . GLY A 1 92 ? 15.403 -10.959 -11.467 1.00 58.00 92 GLY A O 1
ATOM 726 N N . VAL A 1 93 ? 17.161 -11.379 -10.091 1.00 46.00 93 VAL A N 1
ATOM 727 C CA . VAL A 1 93 ? 17.888 -12.327 -10.951 1.00 46.00 93 VAL A CA 1
ATOM 728 C C . VAL A 1 93 ? 17.131 -13.642 -11.070 1.00 46.00 93 VAL A C 1
ATOM 730 O O . VAL A 1 93 ? 16.488 -14.041 -10.072 1.00 46.00 93 VAL A O 1
#